Protein AF-A0A966T9Z5-F1 (afdb_monomer)

Secondary structure (DSSP, 8-state):
----------HHHHHHHHHHHHHHHHHHHHHHHHGGGPPPPP--------------------PPPP----PSPP----------PPP---------EEEEPPTT--TTEEE-TTS-TTPEEEEE-TTT--EEEEEE---S---TT-SEEEE-

Solvent-accessible surface area (backbone atoms only — not comparable to full-atom values): 10421 Å² total; per-residue (Å²): 134,85,88,79,82,78,78,83,66,50,74,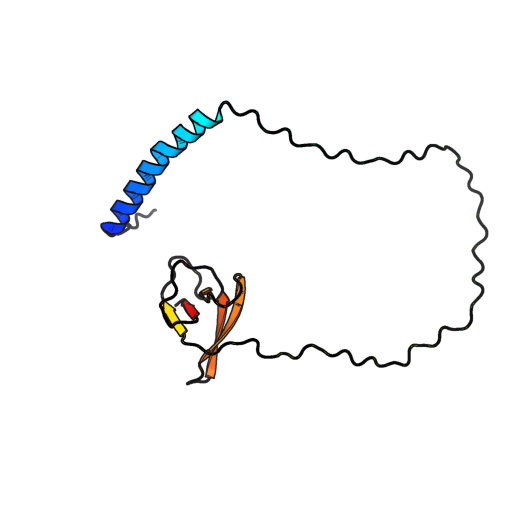70,53,51,54,51,53,53,51,52,53,54,49,51,68,53,49,53,58,49,49,64,62,67,55,75,77,62,78,77,78,78,79,82,76,81,78,78,86,77,81,86,80,87,74,94,75,94,73,96,67,89,71,78,78,85,80,80,78,85,65,84,79,76,80,74,82,83,68,82,72,82,77,79,68,79,73,87,65,77,89,70,82,92,71,44,72,48,78,46,77,55,89,95,58,64,70,50,34,24,36,33,90,87,49,72,69,75,40,79,44,76,49,66,41,87,90,78,66,53,69,47,71,25,35,24,43,90,68,98,74,72,61,88,86,44,50,32,39,36,37,100

Nearest PDB structures (foldseek):
  4avr-assembly1_B  TM=6.839E-01  e=2.555E-01  Pseudomonas aeruginosa PAO1
  9c3c-assembly1_d  TM=1.727E-01  e=5.770E+00  Oryctolagus cuniculus

pLDDT: mean 74.57, std 17.18, range [36.78, 94.75]

Sequence (152 aa):
MKGADEVFLSATDRRRITLVALLTLVTVPAVVFFTRGEPQAEVATVAAAGVDLGSNMTTTTESPAPVFLEGPAGIAPTGTAVIAYPSEDNVGITGLATFSSFNGAPSTVCNAPIAPYGVKLVVKNLNNGRSIACSNVMMPSTPANVSIVLHT

Mean predicted aligned error: 21.86 Å

Foldseek 3Di:
DDDDPPPPQDPVRVVVVVVVVVVCVPVVVVCVVVCPPDDPDDDDDDDDDDDDDDDDDDDPDDDPDDDDPDDPPDDDPPDPPPPPDPPPPVPDDDFAEEEDADPPDDQQAKAAPVDDAQDWDWDADPVPRDIHIHGHHDDDDDDPRHRMYGYD

Radius of gyration: 32.48 Å; Cα contacts (8 Å, |Δi|>4): 108; chains: 1; bounding box: 59×81×73 Å

Structure (mmCIF, N/CA/C/O backbone):
data_AF-A0A966T9Z5-F1
#
_entry.id   AF-A0A966T9Z5-F1
#
loop_
_atom_site.group_PDB
_atom_site.id
_atom_site.type_symbol
_atom_site.label_atom_id
_atom_site.label_alt_id
_atom_site.label_comp_id
_atom_site.label_asym_id
_atom_site.label_entity_id
_atom_site.label_seq_id
_atom_site.pdbx_PDB_ins_code
_atom_site.Cartn_x
_atom_site.Cartn_y
_atom_site.Cartn_z
_atom_site.occupancy
_atom_site.B_iso_or_equiv
_atom_site.auth_seq_id
_atom_site.auth_comp_id
_atom_site.auth_asym_id
_atom_site.auth_atom_id
_atom_site.pdbx_PDB_model_num
ATOM 1 N N . MET A 1 1 ? -4.292 34.463 -19.355 1.00 37.84 1 MET A N 1
ATOM 2 C CA . MET A 1 1 ? -3.532 33.324 -19.911 1.00 37.84 1 MET A CA 1
ATOM 3 C C . MET A 1 1 ? -2.263 33.148 -19.089 1.00 37.84 1 MET A C 1
ATOM 5 O O . MET A 1 1 ? -1.493 34.090 -19.051 1.00 37.84 1 MET A O 1
ATOM 9 N N . LYS A 1 2 ? -2.113 31.969 -18.458 1.00 41.12 2 LYS A N 1
ATOM 10 C CA . LYS A 1 2 ? -0.856 31.238 -18.171 1.00 41.12 2 LYS A CA 1
ATOM 11 C C . LYS A 1 2 ? 0.219 32.030 -17.392 1.00 41.12 2 LYS A C 1
ATOM 13 O O . LYS A 1 2 ? 0.888 32.878 -17.953 1.00 41.12 2 LYS A O 1
ATOM 18 N N . GLY A 1 3 ? 0.380 31.843 -16.086 1.00 43.97 3 GLY A N 1
ATOM 19 C CA . GLY A 1 3 ? 0.661 30.560 -15.442 1.00 43.97 3 GLY A CA 1
ATOM 20 C C . GLY A 1 3 ? 2.176 30.423 -15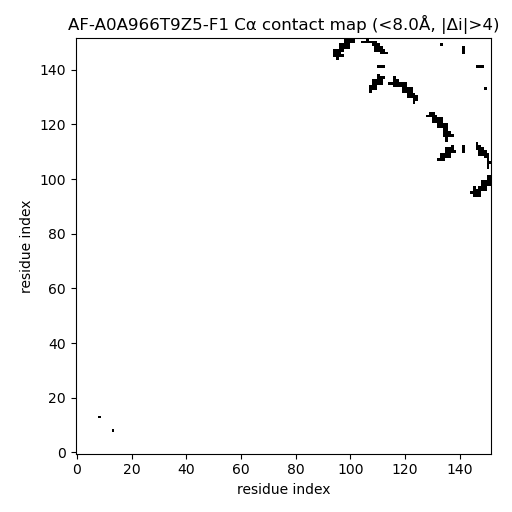.304 1.00 43.97 3 GLY A C 1
ATOM 21 O O . GLY A 1 3 ? 2.825 29.916 -16.213 1.00 43.97 3 GLY A O 1
ATOM 22 N N . ALA A 1 4 ? 2.712 30.913 -14.191 1.00 44.41 4 ALA A N 1
ATOM 23 C CA . ALA A 1 4 ? 4.051 30.600 -13.721 1.00 44.41 4 ALA A CA 1
ATOM 24 C C . ALA A 1 4 ? 3.930 30.357 -12.214 1.00 44.41 4 ALA A C 1
ATOM 26 O O . ALA A 1 4 ? 4.080 31.272 -11.412 1.00 44.41 4 ALA A O 1
ATOM 27 N N . ASP A 1 5 ? 3.553 29.128 -11.859 1.00 47.41 5 ASP A N 1
ATOM 28 C CA . ASP A 1 5 ? 3.794 28.605 -10.520 1.00 47.41 5 ASP A CA 1
ATOM 29 C C . ASP A 1 5 ? 5.311 28.586 -10.326 1.00 47.41 5 ASP A C 1
ATOM 31 O O . ASP A 1 5 ? 6.029 27.792 -10.943 1.00 47.41 5 ASP A O 1
ATOM 35 N N . GLU A 1 6 ? 5.813 29.518 -9.520 1.00 52.06 6 GLU A N 1
ATOM 36 C CA . GLU A 1 6 ? 7.181 29.473 -9.030 1.00 52.06 6 GLU A CA 1
ATOM 37 C C . GLU A 1 6 ? 7.336 28.211 -8.179 1.00 52.06 6 GLU A C 1
ATOM 39 O O . GLU A 1 6 ? 6.887 28.121 -7.036 1.00 52.06 6 GLU A O 1
ATOM 44 N N . VAL A 1 7 ? 7.961 27.194 -8.769 1.00 59.66 7 VAL A N 1
ATOM 45 C CA . VAL A 1 7 ? 8.362 25.978 -8.071 1.00 59.66 7 VAL A CA 1
ATOM 46 C C . VAL A 1 7 ? 9.426 26.368 -7.041 1.00 59.66 7 VAL A C 1
ATOM 48 O O . VAL A 1 7 ? 10.597 26.548 -7.381 1.00 59.66 7 VAL A O 1
ATOM 51 N N . PHE A 1 8 ? 9.036 26.507 -5.773 1.00 55.44 8 PHE A N 1
ATOM 52 C CA . PHE A 1 8 ? 9.968 26.664 -4.655 1.00 55.44 8 PHE A CA 1
ATOM 53 C C . PHE A 1 8 ? 10.753 25.360 -4.451 1.00 55.44 8 PHE A C 1
ATOM 55 O O . PHE A 1 8 ? 10.408 24.511 -3.632 1.00 55.44 8 PHE A O 1
ATOM 62 N N . LEU A 1 9 ? 11.827 25.184 -5.219 1.00 65.50 9 LEU A N 1
ATOM 63 C CA . LEU A 1 9 ? 12.784 24.102 -5.020 1.00 65.50 9 LEU A CA 1
ATOM 64 C C . LEU A 1 9 ? 13.631 24.386 -3.780 1.00 65.50 9 LEU A C 1
ATOM 66 O O . LEU A 1 9 ? 14.395 25.353 -3.741 1.00 65.50 9 LEU A O 1
ATOM 70 N N . SER A 1 10 ? 13.545 23.506 -2.783 1.00 76.56 10 SER A N 1
ATOM 71 C CA . SER A 1 10 ? 14.493 23.493 -1.666 1.00 76.56 10 SER A CA 1
ATOM 72 C C . SER A 1 10 ? 15.930 23.372 -2.196 1.00 76.56 10 SER A C 1
ATOM 74 O O . SER A 1 10 ? 16.176 22.712 -3.209 1.00 76.56 10 SER A O 1
ATOM 76 N N . ALA A 1 11 ? 16.909 23.983 -1.521 1.00 75.12 11 ALA A N 1
ATOM 77 C CA . ALA A 1 11 ? 18.311 23.988 -1.960 1.00 75.12 11 ALA A CA 1
ATOM 78 C C . ALA A 1 11 ? 18.867 22.568 -2.197 1.00 75.12 11 ALA A C 1
ATOM 80 O O . ALA A 1 11 ? 19.648 22.333 -3.124 1.00 75.12 11 ALA A O 1
ATOM 81 N N . THR A 1 12 ? 18.419 21.603 -1.393 1.00 78.81 12 THR A N 1
ATOM 82 C CA . THR A 1 12 ? 18.755 20.183 -1.544 1.00 78.81 12 THR A CA 1
ATOM 83 C C . THR A 1 12 ? 18.163 19.581 -2.818 1.00 78.81 12 THR A C 1
ATOM 85 O O . THR A 1 12 ? 18.825 18.782 -3.478 1.00 78.81 12 THR A O 1
ATOM 88 N N . ASP A 1 13 ? 16.947 19.978 -3.183 1.00 78.94 13 ASP A N 1
ATOM 89 C CA . ASP A 1 13 ? 16.237 19.468 -4.356 1.00 78.94 13 ASP A CA 1
ATOM 90 C C . ASP A 1 13 ? 16.853 20.015 -5.6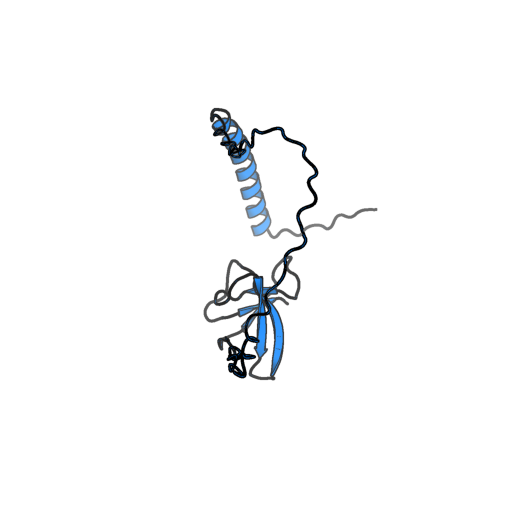50 1.00 78.94 13 ASP A C 1
ATOM 92 O O . ASP A 1 13 ? 17.176 19.269 -6.574 1.00 78.94 13 ASP A O 1
ATOM 96 N N . ARG A 1 14 ? 17.210 21.305 -5.650 1.00 81.69 14 ARG A N 1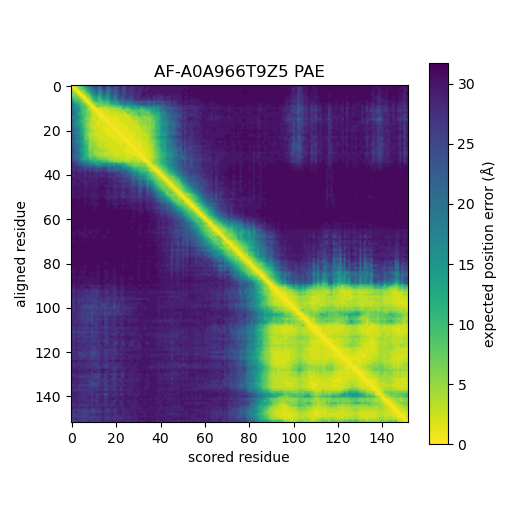
ATOM 97 C CA . ARG A 1 14 ? 17.944 21.939 -6.752 1.00 81.69 14 ARG A CA 1
ATOM 98 C C . ARG A 1 14 ? 19.276 21.236 -7.030 1.00 81.69 14 ARG A C 1
ATOM 100 O O . ARG A 1 14 ? 19.586 20.969 -8.186 1.00 81.69 14 ARG A O 1
ATOM 107 N N . ARG A 1 15 ? 20.026 20.867 -5.982 1.00 85.25 15 ARG A N 1
ATOM 108 C CA . ARG A 1 15 ? 21.296 20.126 -6.111 1.00 85.25 15 ARG A CA 1
ATOM 109 C C . ARG A 1 15 ? 21.096 18.714 -6.673 1.00 85.25 15 ARG A C 1
ATOM 111 O O . ARG A 1 15 ? 21.921 18.251 -7.457 1.00 85.25 15 ARG A O 1
ATOM 118 N N . ARG A 1 16 ? 20.014 18.024 -6.301 1.00 86.94 16 ARG A N 1
ATOM 119 C CA . ARG A 1 16 ? 19.693 16.688 -6.833 1.00 86.94 16 ARG A CA 1
ATOM 120 C C . ARG A 1 16 ? 19.320 16.754 -8.308 1.00 86.94 16 ARG A C 1
ATOM 122 O O . ARG A 1 16 ? 19.883 16.004 -9.100 1.00 86.94 16 ARG A O 1
ATOM 129 N N . ILE A 1 17 ? 18.463 17.696 -8.690 1.00 88.69 17 ILE A N 1
ATOM 130 C CA . ILE A 1 17 ? 18.044 17.867 -10.084 1.00 88.69 17 ILE A CA 1
ATOM 131 C C . ILE A 1 17 ? 19.229 18.251 -10.972 1.00 88.69 17 ILE A C 1
ATOM 133 O O . ILE A 1 17 ? 19.385 17.675 -12.046 1.00 88.69 17 ILE A O 1
ATOM 137 N N . THR A 1 18 ? 20.124 19.139 -10.520 1.00 88.06 18 THR A N 1
ATOM 138 C CA . THR A 1 18 ? 21.332 19.478 -11.293 1.00 88.06 18 THR A CA 1
ATOM 139 C C . THR A 1 18 ? 22.250 18.275 -11.494 1.00 88.06 18 THR A C 1
ATOM 141 O O . THR A 1 18 ? 22.821 18.119 -12.569 1.00 88.06 18 THR A O 1
ATOM 144 N N . LEU A 1 19 ? 22.379 17.401 -10.490 1.00 90.88 19 LEU A N 1
ATOM 145 C CA . LEU A 1 19 ? 23.209 16.200 -10.605 1.00 90.88 19 LEU A CA 1
ATOM 146 C C . LEU A 1 19 ? 22.603 15.183 -11.576 1.00 90.88 19 LEU A C 1
ATOM 148 O O . LEU A 1 19 ? 23.328 14.638 -12.403 1.00 90.88 19 LEU A O 1
ATOM 152 N N . VAL A 1 20 ? 21.286 14.963 -11.527 1.00 92.31 20 VAL A N 1
ATOM 153 C CA . VAL A 1 20 ? 20.601 14.063 -12.470 1.00 92.31 20 VAL A CA 1
ATOM 154 C C . VAL A 1 20 ? 20.659 14.614 -13.897 1.00 92.31 20 VAL A C 1
ATOM 156 O O . VAL A 1 20 ? 20.909 13.856 -14.833 1.00 92.31 20 VAL A O 1
ATOM 159 N N . ALA A 1 21 ? 20.492 15.927 -14.076 1.00 91.19 21 ALA A N 1
ATOM 160 C CA . ALA A 1 21 ? 20.595 16.571 -15.384 1.00 91.19 21 ALA A CA 1
ATOM 161 C C . ALA A 1 21 ? 22.004 16.431 -15.987 1.00 91.19 21 ALA A C 1
ATOM 163 O O . ALA A 1 21 ? 22.143 16.078 -17.153 1.00 91.19 21 ALA A O 1
ATOM 164 N N . LEU A 1 22 ? 23.059 16.638 -15.192 1.00 94.75 22 LEU A N 1
ATOM 165 C CA . LEU A 1 22 ? 24.435 16.443 -15.659 1.00 94.75 22 LEU A CA 1
ATOM 166 C C . LEU A 1 22 ? 24.736 14.973 -15.966 1.00 94.75 22 LEU A C 1
ATOM 168 O O . LEU A 1 22 ? 25.349 14.678 -16.988 1.00 94.75 22 LEU A O 1
ATOM 172 N N . LEU A 1 23 ? 24.276 14.050 -15.116 1.00 93.94 23 LEU A N 1
ATOM 173 C CA . LEU A 1 23 ? 24.448 12.615 -15.335 1.00 93.94 23 LEU A CA 1
ATOM 174 C C . LEU A 1 23 ? 23.791 12.182 -16.651 1.00 93.94 23 LEU A C 1
ATOM 176 O O . LEU A 1 23 ? 24.437 11.543 -17.471 1.00 93.94 23 LEU A O 1
ATOM 180 N N . THR A 1 24 ? 22.533 12.566 -16.873 1.00 93.31 24 THR A N 1
ATOM 181 C CA . THR A 1 24 ? 21.786 12.224 -18.096 1.00 93.31 24 THR A CA 1
ATOM 182 C C . THR A 1 24 ? 22.407 12.835 -19.350 1.00 93.31 24 THR A C 1
ATOM 184 O O . THR A 1 24 ? 22.478 12.168 -20.381 1.00 93.31 24 THR A O 1
ATOM 187 N N . LEU A 1 25 ? 22.936 14.058 -19.257 1.00 94.69 25 LEU A N 1
ATOM 188 C CA . LEU A 1 25 ? 23.622 14.718 -20.368 1.00 94.69 25 LEU A CA 1
ATOM 189 C C . LEU A 1 25 ? 24.906 13.986 -20.788 1.00 94.69 25 LEU A C 1
ATOM 191 O O . LEU A 1 25 ? 25.267 14.028 -21.959 1.00 94.69 25 LEU A O 1
ATOM 195 N N . VAL A 1 26 ? 25.567 13.279 -19.868 1.00 93.38 26 VAL A N 1
ATOM 196 C CA . VAL A 1 26 ? 26.765 12.476 -20.164 1.00 93.38 26 VAL A CA 1
ATOM 197 C C . VAL A 1 26 ? 26.410 11.044 -20.577 1.00 93.38 26 VAL A C 1
ATOM 199 O O . VAL A 1 26 ? 26.989 10.515 -21.525 1.00 93.38 26 VAL A O 1
ATOM 202 N N . THR A 1 27 ? 25.458 10.397 -19.900 1.00 92.56 27 THR A N 1
ATOM 203 C CA . THR A 1 27 ? 25.154 8.974 -20.124 1.00 92.56 27 THR A CA 1
ATOM 204 C C . THR A 1 27 ? 24.466 8.719 -21.458 1.00 92.56 27 THR A C 1
ATOM 206 O O . THR A 1 27 ? 24.812 7.753 -22.132 1.00 92.56 27 THR A O 1
ATOM 209 N N . VAL A 1 28 ? 23.536 9.581 -21.879 1.00 92.00 28 VAL A N 1
ATOM 210 C CA . VAL A 1 28 ? 22.805 9.413 -23.146 1.00 92.00 28 VAL A CA 1
ATOM 211 C C . VAL A 1 28 ? 23.746 9.381 -24.360 1.00 92.00 28 VAL A C 1
ATOM 213 O O . VAL A 1 28 ? 23.697 8.402 -25.108 1.00 92.00 28 VAL A O 1
ATOM 216 N N . PRO A 1 29 ? 24.633 10.372 -24.579 1.00 84.56 29 PRO A N 1
ATOM 217 C CA . PRO A 1 29 ? 25.561 10.318 -25.704 1.00 84.56 29 PRO A CA 1
ATOM 218 C C . PRO A 1 29 ? 26.584 9.185 -25.572 1.00 84.56 29 PRO A C 1
ATOM 220 O O . PRO A 1 29 ? 26.957 8.614 -26.593 1.00 84.56 29 PRO A O 1
ATOM 223 N N . ALA A 1 30 ? 26.995 8.809 -24.355 1.00 87.06 30 ALA A N 1
ATOM 224 C CA . ALA A 1 30 ? 27.878 7.662 -24.152 1.00 87.06 30 ALA A CA 1
ATOM 225 C C . ALA A 1 30 ? 27.220 6.358 -24.629 1.00 87.06 30 ALA A C 1
ATOM 227 O O . ALA A 1 30 ? 27.791 5.661 -25.462 1.00 87.06 30 ALA A O 1
ATOM 228 N N . VAL A 1 31 ? 25.993 6.062 -24.186 1.00 87.75 31 VAL A N 1
ATOM 229 C CA . VAL A 1 31 ? 25.248 4.870 -24.629 1.00 87.75 31 VAL A CA 1
ATOM 230 C C . VAL A 1 31 ? 25.073 4.886 -26.143 1.00 87.75 31 VAL A C 1
ATOM 232 O O . VAL A 1 31 ? 25.404 3.907 -26.799 1.00 87.75 31 VAL A O 1
ATOM 235 N N . VAL A 1 32 ? 24.640 6.014 -26.713 1.00 85.56 32 VAL A N 1
ATOM 236 C CA . VAL A 1 32 ? 24.456 6.151 -28.165 1.00 85.56 32 VAL A CA 1
ATOM 237 C C . VAL A 1 32 ? 25.758 5.973 -28.937 1.00 85.56 32 VAL A C 1
ATOM 239 O O . VAL A 1 32 ? 25.687 5.602 -30.099 1.00 85.56 32 VAL A O 1
ATOM 242 N N . PHE A 1 33 ? 26.922 6.263 -28.357 1.00 84.81 33 PHE A N 1
ATOM 243 C CA . PHE A 1 33 ? 28.215 6.045 -29.004 1.00 84.81 33 PHE A CA 1
ATOM 244 C C . PHE A 1 33 ? 28.667 4.583 -28.889 1.00 84.81 33 PHE A C 1
ATOM 246 O O . PHE A 1 33 ? 29.141 4.019 -29.872 1.00 84.81 33 PHE A O 1
ATOM 253 N N . PHE A 1 34 ? 28.475 3.953 -27.726 1.00 81.56 34 PHE A N 1
ATOM 254 C CA . PHE A 1 34 ? 28.905 2.575 -27.472 1.00 81.56 34 PHE A CA 1
ATOM 255 C C . PHE A 1 34 ? 28.003 1.512 -28.117 1.00 81.56 34 PHE A C 1
ATOM 257 O O . PHE A 1 34 ? 28.514 0.471 -28.516 1.00 81.56 34 PHE A O 1
ATOM 264 N N . THR A 1 35 ? 26.705 1.769 -28.304 1.00 78.12 35 THR A N 1
ATOM 265 C CA . THR A 1 35 ? 25.767 0.780 -28.874 1.00 78.12 35 THR A CA 1
ATOM 266 C C . THR A 1 35 ? 25.670 0.808 -30.403 1.00 78.12 35 THR A C 1
ATOM 268 O O . THR A 1 35 ? 24.979 -0.025 -30.985 1.00 78.12 35 THR A O 1
ATOM 271 N N . ARG A 1 36 ? 26.370 1.717 -31.107 1.00 69.56 36 ARG A N 1
ATOM 272 C CA . ARG A 1 36 ? 26.322 1.770 -32.592 1.00 69.56 36 ARG A CA 1
ATOM 273 C C . ARG A 1 36 ? 26.993 0.585 -33.286 1.00 69.56 36 ARG A C 1
ATOM 275 O O . ARG A 1 36 ? 26.873 0.474 -34.502 1.00 69.56 36 ARG A O 1
ATOM 282 N N . GLY A 1 37 ? 27.741 -0.237 -32.553 1.00 59.81 37 GLY A N 1
ATOM 283 C CA . GLY A 1 37 ? 28.497 -1.365 -33.100 1.00 59.81 37 GLY A CA 1
ATOM 284 C C . GLY A 1 37 ? 27.886 -2.739 -32.830 1.00 59.81 37 GLY A C 1
ATOM 285 O O . GLY A 1 37 ? 28.429 -3.726 -33.318 1.00 59.81 37 GLY A O 1
ATOM 286 N N . GLU A 1 38 ? 26.799 -2.832 -32.062 1.00 61.69 38 GLU A N 1
ATOM 287 C CA . GLU A 1 38 ? 26.202 -4.123 -31.716 1.00 61.69 38 GLU A CA 1
ATOM 288 C C . GLU A 1 38 ? 25.171 -4.533 -32.781 1.00 61.69 38 GLU A C 1
ATOM 290 O O . GLU A 1 38 ? 24.168 -3.835 -32.965 1.00 61.69 38 GLU A O 1
ATOM 295 N N . PRO A 1 39 ? 25.388 -5.643 -33.516 1.00 54.94 39 PRO A N 1
ATOM 296 C CA . PRO A 1 39 ? 24.362 -6.181 -34.395 1.00 54.94 39 PRO A CA 1
ATOM 297 C C . PRO A 1 39 ? 23.162 -6.593 -33.540 1.00 54.94 39 PRO A C 1
ATOM 299 O O . PRO A 1 39 ? 23.308 -7.338 -32.569 1.00 54.94 39 PRO A O 1
ATOM 302 N N . GLN A 1 40 ? 21.975 -6.089 -33.885 1.00 55.09 40 GLN A N 1
ATOM 303 C CA . GLN A 1 40 ? 20.745 -6.490 -33.212 1.00 55.09 40 GLN A CA 1
ATOM 304 C C . GLN A 1 40 ? 20.574 -8.002 -33.335 1.00 55.09 40 GLN A C 1
ATOM 306 O O . GLN A 1 40 ? 20.626 -8.543 -34.439 1.00 55.09 40 GLN A O 1
ATOM 311 N N . ALA A 1 41 ? 20.393 -8.671 -32.196 1.00 53.09 41 ALA A N 1
ATOM 312 C CA . ALA A 1 41 ? 20.090 -10.090 -32.168 1.00 53.09 41 ALA A CA 1
ATOM 313 C C . ALA A 1 41 ? 18.831 -10.347 -33.005 1.00 53.09 41 ALA A C 1
ATOM 315 O O . ALA A 1 41 ? 17.777 -9.749 -32.782 1.00 53.09 41 ALA A O 1
ATOM 316 N N . GLU A 1 42 ? 18.990 -11.216 -33.997 1.00 48.00 42 GLU A N 1
ATOM 317 C CA . GLU A 1 42 ? 17.956 -11.664 -34.913 1.00 48.00 42 GLU A CA 1
ATOM 318 C C . GLU A 1 42 ? 16.763 -12.210 -34.116 1.00 48.00 42 GLU A C 1
ATOM 320 O O . GLU A 1 42 ? 16.885 -13.150 -33.327 1.00 48.00 42 GLU A O 1
ATOM 325 N N . VAL A 1 43 ? 15.600 -11.578 -34.281 1.00 50.22 43 VAL A N 1
ATOM 326 C CA . VAL A 1 43 ? 14.350 -12.050 -33.686 1.00 50.22 43 VAL A CA 1
ATOM 327 C C . VAL A 1 43 ? 13.964 -13.330 -34.418 1.00 50.22 43 VAL A C 1
ATOM 329 O O . VAL A 1 43 ? 13.501 -13.281 -35.557 1.00 50.22 43 VAL A O 1
ATOM 332 N N . ALA A 1 44 ? 14.178 -14.477 -33.771 1.00 43.25 44 ALA A N 1
ATOM 333 C CA . ALA A 1 44 ? 13.777 -15.775 -34.292 1.00 43.25 44 ALA A CA 1
ATOM 334 C C . ALA A 1 44 ? 12.265 -15.774 -34.568 1.00 43.25 44 ALA A C 1
ATOM 336 O O . ALA A 1 44 ? 11.434 -15.741 -33.657 1.00 43.25 44 ALA A O 1
ATOM 337 N N . THR A 1 45 ? 11.910 -15.785 -35.848 1.00 47.56 45 THR A N 1
ATOM 338 C CA . THR A 1 45 ? 10.543 -15.977 -36.318 1.00 47.56 45 THR A CA 1
ATOM 339 C C . THR A 1 45 ? 10.175 -17.438 -36.082 1.00 47.56 45 THR A C 1
ATOM 341 O O . THR A 1 45 ? 10.758 -18.349 -36.664 1.00 47.56 45 THR A O 1
ATOM 344 N N . VAL A 1 46 ? 9.222 -17.679 -35.182 1.00 47.66 46 VAL A N 1
ATOM 345 C CA . VAL A 1 46 ? 8.674 -19.018 -34.947 1.00 47.66 46 VAL A CA 1
ATOM 346 C C . VAL A 1 46 ? 7.886 -19.425 -36.192 1.00 47.66 46 VAL A C 1
ATOM 348 O O . VAL A 1 46 ? 6.827 -18.867 -36.476 1.00 47.66 46 VAL A O 1
ATOM 351 N N . ALA A 1 47 ? 8.417 -20.384 -36.950 1.00 41.81 47 ALA A N 1
ATOM 352 C CA . ALA A 1 47 ? 7.715 -21.009 -38.060 1.00 41.81 47 ALA A CA 1
ATOM 353 C C . ALA A 1 47 ? 6.518 -21.809 -37.522 1.00 41.81 47 ALA A C 1
ATOM 355 O O . ALA A 1 47 ? 6.681 -22.763 -36.760 1.00 41.81 47 ALA A O 1
ATOM 356 N N . ALA A 1 48 ? 5.307 -21.413 -37.913 1.00 47.31 48 ALA A N 1
ATOM 357 C CA . ALA A 1 48 ? 4.106 -22.203 -37.694 1.00 47.31 48 ALA A CA 1
ATOM 358 C C . ALA A 1 48 ? 4.173 -23.467 -38.566 1.00 47.31 48 ALA A C 1
ATOM 360 O O . ALA A 1 48 ? 4.281 -23.380 -39.789 1.00 47.31 48 ALA A O 1
ATOM 361 N N . ALA A 1 49 ? 4.108 -24.642 -37.939 1.00 46.16 49 ALA A N 1
ATOM 362 C CA . ALA A 1 49 ? 3.966 -25.908 -38.644 1.00 46.16 49 ALA A CA 1
ATOM 363 C C . ALA A 1 49 ? 2.555 -25.985 -39.254 1.00 46.16 49 ALA A C 1
ATOM 365 O O . ALA A 1 49 ? 1.580 -26.272 -38.560 1.00 46.16 49 ALA A O 1
ATOM 366 N N . GLY A 1 50 ? 2.439 -25.680 -40.547 1.00 43.34 50 GLY A N 1
ATOM 367 C CA . GLY A 1 50 ? 1.249 -25.986 -41.333 1.00 43.34 50 GLY A CA 1
ATOM 368 C C . GLY A 1 50 ? 1.199 -27.486 -41.610 1.00 43.34 50 GLY A C 1
ATOM 369 O O . GLY A 1 50 ? 2.142 -28.043 -42.166 1.00 43.34 50 GLY A O 1
ATOM 370 N N . VAL A 1 51 ? 0.118 -28.145 -41.196 1.00 45.50 51 VAL A N 1
ATOM 371 C CA . VAL A 1 51 ? -0.185 -29.519 -41.606 1.00 45.50 51 VAL A CA 1
ATOM 372 C C . VAL A 1 51 ? -0.742 -29.497 -43.029 1.00 45.50 51 VAL A C 1
ATOM 374 O O . VAL A 1 51 ? -1.741 -28.834 -43.301 1.00 45.50 51 VAL A O 1
ATOM 377 N N . ASP A 1 52 ? -0.075 -30.200 -43.941 1.00 43.47 52 ASP A N 1
ATOM 378 C CA . ASP A 1 52 ? -0.532 -30.402 -45.315 1.00 43.47 52 ASP A CA 1
ATOM 379 C C . ASP A 1 52 ? -1.584 -31.523 -45.327 1.00 43.47 52 ASP A C 1
ATOM 381 O O . ASP A 1 52 ? -1.277 -32.682 -45.046 1.00 43.47 52 ASP A O 1
ATOM 385 N N . LEU A 1 53 ? -2.845 -31.173 -45.594 1.00 49.00 53 LEU A N 1
ATOM 386 C CA . LEU A 1 53 ? -3.881 -32.136 -45.969 1.00 49.00 53 LEU A CA 1
ATOM 387 C C . LEU A 1 53 ? -4.110 -32.033 -47.474 1.00 49.00 53 LEU A C 1
ATOM 389 O O . LEU A 1 53 ? -5.068 -31.420 -47.945 1.00 49.00 53 LEU A O 1
ATOM 393 N N . GLY A 1 54 ? -3.229 -32.668 -48.240 1.00 47.31 54 GLY A N 1
ATOM 394 C CA . GLY A 1 54 ? -3.557 -33.074 -49.595 1.00 47.31 54 GLY A CA 1
ATOM 395 C C . GLY A 1 54 ? -4.651 -34.144 -49.572 1.00 47.31 54 GLY A C 1
ATOM 396 O O . GLY A 1 54 ? -4.413 -35.251 -49.104 1.00 47.31 54 GLY A O 1
ATOM 397 N N . SER A 1 55 ? -5.842 -33.830 -50.089 1.00 36.78 55 SER A N 1
ATOM 398 C CA . SER A 1 55 ? -6.545 -34.678 -51.065 1.00 36.78 55 SER A CA 1
ATOM 399 C C . SER A 1 55 ? -7.874 -34.049 -51.493 1.00 36.78 55 SER A C 1
ATOM 401 O O . SER A 1 55 ? -8.808 -33.886 -50.709 1.00 36.78 55 SER A O 1
ATOM 403 N N . ASN A 1 56 ? -7.960 -33.740 -52.785 1.00 42.59 56 ASN A N 1
ATOM 404 C CA . ASN A 1 56 ? -9.200 -33.533 -53.520 1.00 42.59 56 ASN A CA 1
ATOM 405 C C . ASN A 1 56 ? -10.090 -34.789 -53.424 1.00 42.59 56 ASN A C 1
ATOM 407 O O . ASN A 1 56 ? -9.751 -35.805 -54.026 1.00 42.59 56 ASN A O 1
ATOM 411 N N . MET A 1 57 ? -11.276 -34.699 -52.816 1.00 38.50 57 MET A N 1
ATOM 412 C CA . MET A 1 57 ? -12.467 -35.333 -53.398 1.00 38.50 57 MET A CA 1
ATOM 413 C C . MET A 1 57 ? -13.766 -34.787 -52.800 1.00 38.50 57 MET A C 1
ATOM 415 O O . MET A 1 57 ? -14.137 -35.055 -51.661 1.00 38.50 57 MET A O 1
ATOM 419 N N . THR A 1 58 ? -14.486 -34.040 -53.627 1.00 45.38 58 THR A N 1
ATOM 420 C CA . THR A 1 58 ? -15.908 -33.754 -53.475 1.00 45.38 58 THR A CA 1
ATOM 421 C C . THR A 1 58 ? -16.682 -35.044 -53.735 1.00 45.38 58 THR A C 1
ATOM 423 O O . THR A 1 58 ? -16.659 -35.556 -54.849 1.00 45.38 58 THR A O 1
ATOM 426 N N . THR A 1 59 ? -17.383 -35.575 -52.738 1.00 44.66 59 THR A N 1
ATOM 427 C CA . THR A 1 59 ? -18.533 -36.465 -52.949 1.00 44.66 59 THR A CA 1
ATOM 428 C C . THR A 1 59 ? -19.524 -36.239 -51.819 1.00 44.66 59 THR A C 1
ATOM 430 O O . THR A 1 59 ? -19.385 -36.745 -50.710 1.00 44.66 59 THR A O 1
ATOM 433 N N . THR A 1 60 ? -20.544 -35.440 -52.118 1.00 50.78 60 THR A N 1
ATOM 434 C CA . THR A 1 60 ? -21.796 -35.394 -51.369 1.00 50.78 60 THR A CA 1
ATOM 435 C C . THR A 1 60 ? -22.432 -36.779 -51.447 1.00 50.78 60 THR A C 1
ATOM 437 O O . THR A 1 60 ? -23.100 -37.106 -52.422 1.00 50.78 60 THR A O 1
ATOM 440 N N . THR A 1 61 ? -22.180 -37.612 -50.442 1.00 52.22 61 THR A N 1
ATOM 441 C CA . THR A 1 61 ? -22.989 -38.797 -50.155 1.00 52.22 61 THR A CA 1
ATOM 442 C C . THR A 1 61 ? -23.590 -38.560 -48.784 1.00 52.22 61 THR A C 1
ATOM 444 O O . THR A 1 61 ? -22.873 -38.474 -47.790 1.00 52.22 61 THR A O 1
ATOM 447 N N . GLU A 1 62 ? -24.899 -38.343 -48.763 1.00 57.47 62 GLU A N 1
ATOM 448 C CA . GLU A 1 62 ? -25.695 -38.162 -47.557 1.00 57.47 62 GLU A CA 1
ATOM 449 C C . GLU A 1 62 ? -25.467 -39.360 -46.625 1.00 57.47 62 GLU A C 1
ATOM 451 O O . GLU A 1 62 ? -25.860 -40.489 -46.913 1.00 57.47 62 GLU A O 1
ATOM 456 N N . SER A 1 63 ? -24.730 -39.117 -45.541 1.00 55.84 63 SER A N 1
ATOM 457 C CA . SER A 1 63 ? -24.475 -40.106 -44.500 1.00 55.84 63 SER A CA 1
ATOM 458 C C . SER A 1 63 ? -25.787 -40.355 -43.753 1.00 55.84 63 SER A C 1
ATOM 460 O O . SER A 1 63 ? -26.385 -39.377 -43.297 1.00 55.84 63 SER A O 1
ATOM 462 N N . PRO A 1 64 ? -26.250 -41.609 -43.581 1.00 64.94 64 PRO A N 1
ATOM 463 C CA . PRO A 1 64 ? -27.446 -41.869 -42.791 1.00 64.94 64 PRO A CA 1
ATOM 464 C C . PRO A 1 64 ? -27.252 -41.319 -41.375 1.00 64.94 64 PRO A C 1
ATOM 466 O O . PRO A 1 64 ? -26.168 -41.437 -40.795 1.00 64.94 64 PRO A O 1
ATOM 469 N N . ALA A 1 65 ? -28.295 -40.673 -40.849 1.00 71.88 65 ALA A N 1
ATOM 47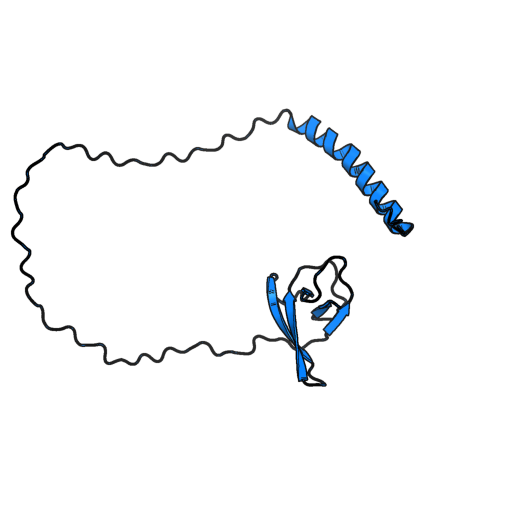0 C CA . ALA A 1 65 ? -28.259 -40.055 -39.532 1.00 71.88 65 ALA A CA 1
ATOM 471 C C . ALA A 1 65 ? -27.864 -41.093 -38.459 1.00 71.88 65 ALA A C 1
ATOM 473 O O . ALA A 1 65 ? -28.347 -42.229 -38.504 1.00 71.88 65 ALA A O 1
ATOM 474 N N . PRO A 1 66 ? -26.988 -40.738 -37.501 1.00 71.19 66 PRO A N 1
ATOM 475 C CA . PRO A 1 66 ? -26.553 -41.665 -36.465 1.00 71.19 66 PRO A CA 1
ATOM 476 C C . PRO A 1 66 ? -27.745 -42.113 -35.611 1.00 71.19 66 PRO A C 1
ATOM 478 O O . PRO A 1 66 ? -28.492 -41.291 -35.082 1.00 71.19 66 PRO A O 1
ATOM 481 N N . VAL A 1 67 ? -27.916 -43.428 -35.467 1.00 76.94 67 VAL A N 1
ATOM 482 C CA . VAL A 1 67 ? -28.864 -44.022 -34.517 1.00 76.94 67 VAL A CA 1
ATOM 483 C C . VAL A 1 67 ? -28.189 -44.056 -33.151 1.00 76.94 67 VAL A C 1
ATOM 485 O O . VAL A 1 67 ? -27.240 -44.811 -32.938 1.00 76.94 67 VAL A O 1
ATOM 488 N N . PHE A 1 68 ? -28.671 -43.232 -32.225 1.00 70.88 68 PHE A N 1
ATOM 489 C CA . PHE A 1 68 ? -28.251 -43.284 -30.830 1.00 70.88 68 PHE A CA 1
ATOM 490 C C . PHE A 1 68 ? -28.948 -44.474 -30.161 1.00 70.88 68 PHE A C 1
ATOM 492 O O . PHE A 1 68 ? -30.159 -44.464 -29.954 1.00 70.88 68 PHE A O 1
ATOM 499 N N . LEU A 1 69 ? -28.194 -45.537 -29.866 1.00 74.44 69 LEU A N 1
ATOM 500 C CA . LEU A 1 69 ? -28.656 -46.543 -28.915 1.00 74.44 69 LEU A CA 1
ATOM 501 C C . LEU A 1 69 ? -28.611 -45.900 -27.529 1.00 74.44 69 LEU A C 1
ATOM 503 O O . LEU A 1 69 ? -27.527 -45.648 -27.004 1.00 74.44 69 LEU A O 1
ATOM 507 N N . GLU A 1 70 ? -29.782 -45.615 -26.964 1.00 74.06 70 GLU A N 1
ATOM 508 C CA . GLU A 1 70 ? -29.915 -45.128 -25.592 1.00 74.06 70 GLU A CA 1
ATOM 509 C C . GLU A 1 70 ? -29.323 -46.178 -24.641 1.00 74.06 70 GLU A C 1
ATOM 511 O O . GLU A 1 70 ? -29.905 -47.237 -24.389 1.00 74.06 70 GLU A O 1
ATOM 516 N N . GLY A 1 71 ? -28.107 -45.911 -24.164 1.00 74.31 71 GLY A N 1
ATOM 517 C CA . GLY A 1 71 ? -27.493 -46.681 -23.092 1.00 74.31 71 GLY A CA 1
ATOM 518 C C . GLY A 1 71 ? -28.272 -46.491 -21.785 1.00 74.31 71 GLY A C 1
ATOM 519 O O . GLY A 1 71 ? -29.050 -45.543 -21.661 1.00 74.31 71 GLY A O 1
ATOM 520 N N . PRO A 1 72 ? -28.080 -47.370 -20.786 1.00 77.88 72 PRO A N 1
ATOM 521 C CA . PRO A 1 72 ? -28.736 -47.231 -19.491 1.00 77.88 72 PRO A CA 1
ATOM 522 C C . PRO A 1 72 ? -28.556 -45.815 -18.937 1.00 77.88 72 PRO A C 1
ATOM 524 O O . PRO A 1 72 ? -27.442 -45.287 -18.943 1.00 77.88 72 PRO A O 1
ATOM 527 N N . ALA A 1 73 ? -29.654 -45.211 -18.474 1.00 73.25 73 ALA A N 1
ATOM 528 C CA . ALA A 1 73 ? -29.641 -43.858 -17.938 1.00 73.25 73 ALA A CA 1
ATOM 529 C C . ALA A 1 73 ? -28.551 -43.728 -16.865 1.00 73.25 73 ALA A C 1
ATOM 531 O O . ALA A 1 73 ? -28.509 -44.506 -15.908 1.00 73.25 73 ALA A O 1
ATOM 532 N N . GLY A 1 74 ? -27.655 -42.754 -17.044 1.00 67.06 74 GLY A N 1
ATOM 533 C CA . GLY A 1 74 ? -26.608 -42.465 -16.074 1.00 67.06 74 GLY A CA 1
ATOM 534 C C . GLY A 1 74 ? -27.237 -42.194 -14.711 1.00 67.06 74 GLY A C 1
ATOM 535 O O . GLY A 1 74 ? -28.150 -41.377 -14.593 1.00 67.06 74 GLY A O 1
ATOM 536 N N . ILE A 1 75 ? -26.771 -42.902 -13.683 1.00 68.88 75 ILE A N 1
ATOM 537 C CA . ILE A 1 75 ? -27.215 -42.679 -12.308 1.00 68.88 75 ILE A CA 1
ATOM 538 C C . ILE A 1 75 ? -26.863 -41.231 -11.968 1.00 68.88 75 ILE A C 1
ATOM 540 O O . ILE A 1 75 ? -25.687 -40.859 -11.967 1.00 68.88 75 ILE A O 1
ATOM 544 N N . ALA A 1 76 ? -27.884 -40.406 -11.730 1.00 69.69 76 ALA A N 1
ATOM 545 C CA . ALA A 1 76 ? -27.681 -39.026 -11.323 1.00 69.69 76 ALA A CA 1
ATOM 546 C C . ALA A 1 76 ? -26.817 -39.021 -10.051 1.00 69.69 76 ALA A C 1
ATOM 548 O O . ALA A 1 76 ? -27.134 -39.757 -9.111 1.00 69.69 76 ALA A O 1
ATOM 549 N N . PRO A 1 77 ? -25.726 -38.240 -9.993 1.00 66.69 77 PRO A N 1
ATOM 550 C CA . PRO A 1 77 ? -24.901 -38.188 -8.801 1.00 66.69 77 PRO A CA 1
ATOM 551 C C . PRO A 1 77 ? -25.737 -37.601 -7.657 1.00 66.69 77 PRO A C 1
ATOM 553 O O . PRO A 1 77 ? -25.960 -36.398 -7.584 1.00 66.69 77 PRO A O 1
ATOM 556 N N . THR A 1 78 ? -26.199 -38.455 -6.740 1.00 64.25 78 THR A N 1
ATOM 557 C CA . THR A 1 78 ? -26.906 -38.061 -5.507 1.00 64.25 78 THR A CA 1
ATOM 558 C C . THR A 1 78 ? -25.944 -37.575 -4.420 1.00 64.25 78 THR A C 1
ATOM 560 O O . THR A 1 78 ? -26.327 -37.408 -3.265 1.00 64.25 78 THR A O 1
ATOM 563 N N . GLY A 1 79 ? -24.672 -37.379 -4.768 1.00 64.56 79 GLY A N 1
ATOM 564 C CA . GLY A 1 79 ? -23.666 -36.854 -3.866 1.00 64.56 79 GLY A CA 1
ATOM 565 C C . GLY A 1 79 ? -23.752 -35.338 -3.812 1.00 64.56 79 GLY A C 1
ATOM 566 O O . GLY A 1 79 ? -23.213 -34.654 -4.677 1.00 64.56 79 GLY A O 1
ATOM 567 N N . THR A 1 80 ? -24.358 -34.797 -2.758 1.00 64.94 80 THR A N 1
ATOM 568 C CA . THR A 1 80 ? -24.012 -33.454 -2.286 1.00 64.94 80 THR A CA 1
ATOM 569 C C . THR A 1 80 ? -22.577 -33.510 -1.771 1.00 64.94 80 THR A C 1
ATOM 571 O O . THR A 1 80 ? -22.334 -33.789 -0.597 1.00 64.94 80 THR A O 1
ATOM 574 N N . ALA A 1 81 ? -21.608 -33.323 -2.666 1.00 64.56 81 ALA A N 1
ATOM 575 C CA . ALA A 1 81 ? -20.238 -33.080 -2.255 1.00 64.56 81 ALA A CA 1
ATOM 576 C C . ALA A 1 81 ? -20.239 -31.782 -1.443 1.00 64.56 81 ALA A C 1
ATOM 578 O O . ALA A 1 81 ? -20.658 -30.734 -1.936 1.00 64.56 81 ALA A O 1
ATOM 579 N N . VAL A 1 82 ? -19.816 -31.857 -0.182 1.00 66.25 82 VAL A N 1
ATOM 580 C CA . VAL A 1 82 ? -19.581 -30.659 0.620 1.00 66.25 82 VAL A CA 1
ATOM 581 C C . VAL A 1 82 ? -18.400 -29.943 -0.021 1.00 66.25 82 VAL A C 1
ATOM 583 O O . VAL A 1 82 ? -17.253 -30.358 0.125 1.00 66.25 82 VAL A O 1
ATOM 586 N N . ILE A 1 83 ? -18.689 -28.891 -0.783 1.00 63.88 83 ILE A N 1
ATOM 587 C CA . ILE A 1 83 ? -17.668 -27.959 -1.242 1.00 63.88 83 ILE A CA 1
ATOM 588 C C . ILE A 1 83 ? -17.254 -27.186 0.006 1.00 63.88 83 ILE A C 1
ATOM 590 O O . ILE A 1 83 ? -17.992 -26.330 0.493 1.00 63.88 83 ILE A O 1
ATOM 594 N N . ALA A 1 84 ? -16.101 -27.536 0.568 1.00 66.38 84 ALA A N 1
ATOM 595 C CA . ALA A 1 84 ? -15.470 -26.713 1.581 1.00 66.38 84 ALA A CA 1
ATOM 596 C C . ALA A 1 84 ? -15.084 -25.389 0.910 1.00 66.38 84 ALA A C 1
ATOM 598 O O . ALA A 1 84 ? -14.093 -25.314 0.183 1.00 66.38 84 ALA A O 1
ATOM 599 N N . TYR A 1 85 ? -15.903 -24.356 1.100 1.00 65.44 85 TYR A N 1
ATOM 600 C CA . TYR A 1 85 ? -15.474 -22.996 0.817 1.00 65.44 85 TYR A CA 1
ATOM 601 C C . TYR A 1 85 ? -14.300 -22.703 1.755 1.00 65.44 85 TYR A C 1
ATOM 603 O O . TYR A 1 85 ? -14.434 -22.963 2.956 1.00 65.44 85 TYR A O 1
ATOM 611 N N . PRO A 1 86 ? -13.150 -22.222 1.250 1.00 63.84 86 PRO A N 1
ATOM 612 C CA . PRO A 1 86 ? -12.100 -21.756 2.139 1.00 63.84 86 PRO A CA 1
ATOM 613 C C . PRO A 1 86 ? -12.723 -20.704 3.056 1.00 63.84 86 PRO A C 1
ATOM 615 O O . PRO A 1 86 ? -13.447 -19.821 2.589 1.00 63.84 86 PRO A O 1
ATOM 618 N N . SER A 1 87 ? -12.504 -20.856 4.360 1.00 60.38 87 SER A N 1
ATOM 619 C CA . SER A 1 87 ? -12.874 -19.859 5.355 1.00 60.38 87 SER A CA 1
ATOM 620 C C . SER A 1 87 ? -12.408 -18.489 4.865 1.00 60.38 87 SER A C 1
ATOM 622 O O . SER A 1 87 ? -11.293 -18.358 4.354 1.00 60.38 87 SER A O 1
ATOM 624 N N . GLU A 1 88 ? -13.233 -17.452 5.048 1.00 59.19 88 GLU A N 1
ATOM 625 C CA . GLU A 1 88 ? -12.767 -16.057 5.082 1.00 59.19 88 GLU A CA 1
ATOM 626 C C . GLU A 1 88 ? -11.868 -15.865 6.315 1.00 59.19 88 GLU A C 1
ATOM 628 O O . GLU A 1 88 ? -12.106 -15.007 7.169 1.00 59.19 88 GLU A O 1
ATOM 633 N N . ASP A 1 89 ? -10.860 -16.726 6.473 1.00 53.91 89 ASP A N 1
ATOM 634 C CA . ASP A 1 89 ? -9.863 -16.570 7.499 1.00 53.91 89 ASP A CA 1
ATOM 635 C C . ASP A 1 89 ? -9.254 -15.207 7.261 1.00 53.91 89 ASP A C 1
ATOM 637 O O . ASP A 1 89 ? -8.790 -14.867 6.171 1.00 53.91 89 ASP A O 1
ATOM 641 N N . ASN A 1 90 ? -9.364 -14.397 8.302 1.00 61.19 90 ASN A N 1
ATOM 642 C CA . ASN A 1 90 ? -8.831 -13.061 8.364 1.00 61.19 90 ASN A CA 1
ATOM 643 C C . ASN A 1 90 ? -7.308 -13.192 8.256 1.00 61.19 90 ASN A C 1
ATOM 645 O O . ASN A 1 90 ? -6.613 -13.223 9.271 1.00 61.19 90 ASN A O 1
ATOM 649 N N . VAL A 1 91 ? -6.788 -13.318 7.030 1.00 70.88 91 VAL A N 1
ATOM 650 C CA . VAL A 1 91 ? -5.360 -13.277 6.719 1.00 70.88 91 VAL A CA 1
ATOM 651 C C . VAL A 1 91 ? -4.928 -11.842 6.977 1.00 70.88 91 VAL A C 1
ATOM 653 O O . VAL A 1 91 ? -4.946 -10.975 6.107 1.00 70.88 91 VAL A O 1
ATOM 656 N N . GLY A 1 92 ? -4.645 -11.575 8.243 1.00 78.19 92 GLY A N 1
ATOM 657 C CA . GLY A 1 92 ? -4.384 -10.257 8.772 1.00 78.19 92 GLY A CA 1
ATOM 658 C C . GLY A 1 92 ? -3.328 -10.344 9.855 1.00 78.19 92 GLY A C 1
ATOM 659 O O . GLY A 1 92 ? -3.271 -11.293 10.634 1.00 78.19 92 GLY A O 1
ATOM 660 N N . ILE A 1 93 ? -2.473 -9.333 9.891 1.00 86.50 93 ILE A N 1
ATOM 661 C CA . ILE A 1 93 ? -1.425 -9.191 10.894 1.00 86.50 93 ILE A CA 1
ATOM 662 C C . ILE A 1 93 ? -1.774 -7.965 11.731 1.00 86.50 93 ILE A C 1
ATOM 664 O O . ILE A 1 93 ? -2.201 -6.940 11.199 1.00 86.50 93 ILE A O 1
ATOM 668 N N . THR A 1 94 ? -1.593 -8.066 13.046 1.00 89.56 94 THR A N 1
ATOM 669 C CA . THR A 1 94 ? -1.718 -6.910 13.938 1.00 89.56 94 THR A CA 1
ATOM 670 C C . THR A 1 94 ? -0.374 -6.202 14.027 1.00 89.56 94 THR A C 1
ATOM 672 O O . THR A 1 94 ? 0.653 -6.840 14.245 1.00 89.56 94 THR A O 1
ATOM 675 N N . GLY A 1 95 ? -0.379 -4.883 13.867 1.00 89.75 95 GLY A N 1
ATOM 676 C CA . GLY A 1 95 ? 0.835 -4.083 13.892 1.00 89.75 95 GLY A CA 1
ATOM 677 C C . GLY A 1 95 ? 0.550 -2.602 14.078 1.00 89.75 95 GLY A C 1
ATOM 678 O O . GLY A 1 95 ? -0.603 -2.175 14.168 1.00 89.75 95 GLY A O 1
ATOM 679 N N . LEU A 1 96 ? 1.618 -1.812 14.144 1.00 91.50 96 LEU A N 1
ATOM 680 C CA . LEU A 1 96 ? 1.512 -0.362 14.240 1.00 91.50 96 LEU A CA 1
ATOM 681 C C . LEU A 1 96 ? 1.296 0.240 12.852 1.00 91.50 96 LEU A C 1
ATOM 683 O O . LEU A 1 96 ? 1.944 -0.147 11.877 1.00 91.50 96 LEU A O 1
ATOM 687 N N . ALA A 1 97 ? 0.391 1.210 12.790 1.00 89.56 97 ALA A N 1
ATOM 688 C CA . ALA A 1 97 ? 0.087 1.982 11.599 1.00 89.56 97 ALA A CA 1
ATOM 689 C C . ALA A 1 97 ? 0.467 3.449 11.822 1.00 89.56 97 ALA A C 1
ATOM 691 O O . ALA A 1 97 ? 0.274 3.977 12.918 1.00 89.56 97 ALA A O 1
ATOM 692 N N . THR A 1 98 ? 0.972 4.115 10.788 1.00 89.50 98 THR A N 1
ATOM 693 C CA . THR A 1 98 ? 1.232 5.562 10.812 1.00 89.50 98 THR A CA 1
ATOM 694 C C . THR A 1 98 ? 0.691 6.236 9.558 1.00 89.50 98 THR A C 1
ATOM 696 O O . THR A 1 98 ? 0.367 5.567 8.578 1.00 89.50 98 THR A O 1
ATOM 699 N N . PHE A 1 99 ? 0.600 7.560 9.588 1.00 89.00 99 PHE A N 1
ATOM 700 C CA . PHE A 1 99 ? 0.146 8.381 8.474 1.00 89.00 99 PHE A CA 1
ATOM 701 C C . PHE A 1 99 ? 1.308 9.203 7.919 1.00 89.00 99 PHE A C 1
ATOM 703 O O . PHE A 1 99 ? 2.088 9.769 8.686 1.00 89.00 99 PHE A O 1
ATOM 710 N N . SER A 1 100 ? 1.424 9.287 6.596 1.00 87.88 100 SER A N 1
ATOM 711 C CA . SER A 1 100 ? 2.387 10.180 5.950 1.00 87.88 100 SER A CA 1
ATOM 712 C C . SER A 1 100 ? 1.915 10.637 4.575 1.00 87.88 100 SER A C 1
ATOM 714 O O . SER A 1 100 ? 1.174 9.932 3.887 1.00 87.88 100 SER A O 1
ATOM 716 N N . SER A 1 101 ? 2.402 11.791 4.129 1.00 85.81 101 SER A N 1
ATOM 717 C CA . SER A 1 101 ? 2.148 12.260 2.774 1.00 85.81 101 SER A CA 1
ATOM 718 C C . SER A 1 101 ? 3.063 11.553 1.770 1.00 85.81 101 SER A C 1
ATOM 720 O O . SER A 1 101 ? 4.287 11.536 1.893 1.00 85.81 101 SER A O 1
ATOM 722 N N . PHE A 1 102 ? 2.451 10.962 0.753 1.00 84.88 102 PHE A N 1
ATOM 723 C CA . PHE A 1 102 ? 3.115 10.397 -0.405 1.00 84.88 102 PHE A CA 1
ATOM 724 C C . PHE A 1 102 ? 2.980 11.407 -1.539 1.00 84.88 102 PHE A C 1
ATOM 726 O O . PHE A 1 102 ? 1.876 11.763 -1.947 1.00 84.88 102 PHE A O 1
ATOM 733 N N . ASN A 1 103 ? 4.104 11.928 -2.019 1.00 81.94 103 ASN A N 1
ATOM 734 C CA . ASN A 1 103 ? 4.080 12.964 -3.043 1.00 81.94 103 ASN A CA 1
ATOM 735 C C . ASN A 1 103 ? 3.542 12.389 -4.368 1.00 81.94 103 ASN A C 1
ATOM 737 O O . ASN A 1 103 ? 4.088 11.414 -4.883 1.00 81.94 103 ASN A O 1
ATOM 741 N N . GLY A 1 104 ? 2.465 12.978 -4.895 1.00 79.06 104 GLY A N 1
ATOM 742 C CA . GLY A 1 104 ? 1.852 12.576 -6.164 1.00 79.06 104 GLY A CA 1
ATOM 743 C C . GLY A 1 104 ? 1.022 11.288 -6.116 1.00 79.06 104 GLY A C 1
ATOM 744 O O . GLY A 1 104 ? 0.652 10.783 -7.174 1.00 79.06 104 GLY A O 1
ATOM 745 N N . ALA A 1 105 ? 0.721 10.748 -4.930 1.00 80.56 105 ALA A N 1
ATOM 746 C CA . ALA A 1 105 ? -0.108 9.553 -4.797 1.00 80.56 105 ALA A CA 1
ATOM 747 C C . ALA A 1 105 ? -1.574 9.909 -4.466 1.00 80.56 105 ALA A C 1
ATOM 749 O O . ALA A 1 105 ? -1.834 10.925 -3.825 1.00 80.56 105 ALA A O 1
ATOM 750 N N . PRO A 1 106 ? -2.559 9.099 -4.891 1.00 81.19 106 PRO A N 1
ATOM 751 C CA . PRO A 1 106 ? -3.954 9.304 -4.506 1.00 81.19 106 PRO A CA 1
ATOM 752 C C . PRO A 1 106 ? -4.185 8.911 -3.040 1.00 81.19 106 PRO A C 1
ATOM 754 O O . PRO A 1 106 ? -3.583 7.956 -2.557 1.00 81.19 106 PRO A O 1
ATOM 757 N N . SER A 1 107 ? -5.116 9.570 -2.340 1.00 79.44 107 SER A N 1
ATOM 758 C CA . SER A 1 107 ? -5.425 9.350 -0.906 1.00 79.44 107 SER A CA 1
ATOM 759 C C . SER A 1 107 ? -5.866 7.925 -0.530 1.00 79.44 107 SER A C 1
ATOM 761 O O . SER A 1 107 ? -6.059 7.611 0.640 1.00 79.44 107 SER A O 1
ATOM 763 N N . THR A 1 108 ? -6.013 7.039 -1.513 1.00 87.38 108 THR A N 1
ATOM 764 C CA . THR A 1 108 ? -6.400 5.636 -1.359 1.00 87.38 108 THR A CA 1
ATOM 765 C C . THR A 1 108 ? -5.216 4.669 -1.322 1.00 87.38 108 THR A C 1
ATOM 767 O O . THR A 1 108 ? -5.441 3.460 -1.323 1.00 87.38 108 THR A O 1
ATOM 770 N N . VAL A 1 109 ? -3.963 5.138 -1.302 1.00 91.56 109 VAL A N 1
ATOM 771 C CA . VAL A 1 109 ? -2.779 4.258 -1.250 1.00 91.56 109 VAL A CA 1
ATOM 772 C C . VAL A 1 109 ? -2.186 4.111 0.151 1.00 91.56 109 VAL A C 1
ATOM 774 O O . VAL A 1 109 ? -2.309 4.976 1.017 1.00 91.56 109 VAL A O 1
ATOM 777 N N . CYS A 1 110 ? -1.517 2.986 0.372 1.00 91.88 110 CYS A N 1
ATOM 778 C CA . CYS A 1 110 ? -0.748 2.690 1.574 1.00 91.88 110 CYS A CA 1
ATOM 779 C C . CYS A 1 110 ? 0.498 1.878 1.218 1.00 91.88 110 CYS A C 1
ATOM 781 O O . CYS A 1 110 ? 0.568 1.276 0.151 1.00 91.88 110 CYS A O 1
ATOM 783 N N . ASN A 1 111 ? 1.483 1.866 2.108 1.00 91.88 111 ASN A N 1
ATOM 784 C CA . ASN A 1 111 ? 2.668 1.026 1.993 1.00 91.88 111 ASN A CA 1
ATOM 785 C C . ASN A 1 111 ? 2.702 0.035 3.156 1.00 91.88 111 ASN A C 1
ATOM 787 O O . ASN A 1 111 ? 2.783 0.442 4.316 1.00 91.88 111 ASN A O 1
ATOM 791 N N . ALA A 1 112 ? 2.654 -1.251 2.838 1.00 91.62 112 ALA A N 1
ATOM 792 C CA . ALA A 1 112 ? 2.805 -2.359 3.764 1.00 91.62 112 ALA A CA 1
ATOM 793 C C . ALA A 1 112 ? 3.783 -3.380 3.155 1.00 91.62 112 ALA A C 1
ATOM 795 O O . ALA A 1 112 ? 3.380 -4.174 2.302 1.00 91.62 112 ALA A O 1
ATOM 796 N N . PRO A 1 113 ? 5.057 -3.407 3.594 1.00 88.38 113 PRO A N 1
ATOM 797 C CA . PRO A 1 113 ? 6.069 -4.334 3.069 1.00 88.38 113 PRO A CA 1
ATOM 798 C C . PRO A 1 113 ? 5.723 -5.810 3.282 1.00 88.38 113 PRO A C 1
ATOM 800 O O . PRO A 1 113 ? 6.227 -6.682 2.585 1.00 88.38 113 PRO A O 1
ATOM 803 N N . ILE A 1 114 ? 4.881 -6.082 4.278 1.00 86.19 114 ILE A N 1
ATOM 804 C CA . ILE A 1 114 ? 4.433 -7.423 4.663 1.00 86.19 114 ILE A CA 1
ATOM 805 C C . ILE A 1 114 ? 3.351 -7.992 3.740 1.00 86.19 114 ILE A C 1
ATOM 807 O O . ILE A 1 114 ? 3.059 -9.182 3.810 1.00 86.19 114 ILE A O 1
ATOM 811 N N . ALA A 1 115 ? 2.726 -7.153 2.913 1.00 87.75 115 ALA A N 1
ATOM 812 C CA . ALA A 1 115 ? 1.641 -7.547 2.033 1.00 87.75 115 ALA A CA 1
ATOM 813 C C . ALA A 1 115 ? 2.071 -7.451 0.561 1.00 87.75 115 ALA A C 1
ATOM 815 O O . ALA A 1 115 ? 2.921 -6.625 0.222 1.00 87.75 115 ALA A O 1
ATOM 816 N N . PRO A 1 116 ? 1.462 -8.236 -0.342 1.00 88.88 116 PRO A N 1
ATOM 817 C CA . PRO A 1 116 ? 1.710 -8.106 -1.774 1.00 88.88 116 PRO A CA 1
ATOM 818 C C . PRO A 1 116 ? 1.375 -6.699 -2.282 1.00 88.88 116 PRO A C 1
ATOM 820 O O . PRO A 1 116 ? 0.436 -6.062 -1.804 1.00 88.88 116 PRO A O 1
ATOM 823 N N . TYR A 1 117 ? 2.120 -6.201 -3.264 1.00 91.12 117 TYR A N 1
ATOM 824 C CA . TYR A 1 117 ? 1.816 -4.916 -3.897 1.00 91.12 117 TYR A CA 1
ATOM 825 C C . TYR A 1 117 ? 0.626 -5.043 -4.860 1.00 91.12 117 TYR A C 1
ATOM 827 O O . TYR A 1 117 ? 0.417 -6.087 -5.471 1.00 91.12 117 TYR A O 1
ATOM 835 N N . GLY A 1 118 ? -0.163 -3.976 -5.000 1.00 88.81 118 GLY A N 1
ATOM 836 C CA . GLY A 1 118 ? -1.334 -3.920 -5.883 1.00 88.81 118 GLY A CA 1
ATOM 837 C C . GLY A 1 118 ? -2.617 -4.525 -5.303 1.00 88.81 118 GLY A C 1
ATOM 838 O O . GLY A 1 118 ? -3.662 -4.455 -5.947 1.00 88.81 118 GLY A O 1
ATOM 839 N N . VAL A 1 119 ? -2.575 -5.088 -4.092 1.00 89.94 119 VAL A N 1
ATOM 840 C CA . VAL A 1 119 ? -3.765 -5.628 -3.414 1.00 89.94 119 VAL A CA 1
ATOM 841 C C . VAL A 1 119 ? -4.444 -4.566 -2.553 1.00 89.94 119 VAL A C 1
ATOM 843 O O . VAL A 1 119 ? -3.799 -3.650 -2.033 1.00 89.94 119 VAL A O 1
ATOM 846 N N . LYS A 1 120 ? -5.762 -4.701 -2.375 1.00 91.25 120 LYS A N 1
ATOM 847 C CA . LYS A 1 120 ? -6.523 -3.875 -1.434 1.00 91.25 120 LYS A CA 1
ATOM 848 C C . LYS A 1 120 ? -6.374 -4.432 -0.024 1.00 91.25 120 LYS A C 1
ATOM 850 O O . LYS A 1 120 ? -6.754 -5.567 0.240 1.00 91.25 120 LYS A O 1
ATOM 855 N N . LEU A 1 121 ? -5.855 -3.608 0.873 1.00 91.25 121 LEU A N 1
ATOM 856 C CA . LEU A 1 121 ? -5.751 -3.876 2.297 1.00 91.25 121 LEU A CA 1
ATOM 857 C C . LEU A 1 121 ? -6.868 -3.151 3.038 1.00 91.25 121 LEU A C 1
ATOM 859 O O . LEU A 1 121 ? -7.216 -2.018 2.702 1.00 91.25 121 LEU A O 1
ATOM 863 N N . VAL A 1 122 ? -7.406 -3.796 4.068 1.00 91.81 122 VAL A N 1
ATOM 864 C CA . VAL A 1 122 ? -8.355 -3.184 4.999 1.00 91.81 122 VAL A CA 1
ATOM 865 C C . VAL A 1 122 ? -7.651 -3.004 6.332 1.00 91.81 122 VAL A C 1
ATOM 867 O O . VAL A 1 122 ? -7.321 -3.969 7.018 1.00 91.81 122 VAL A O 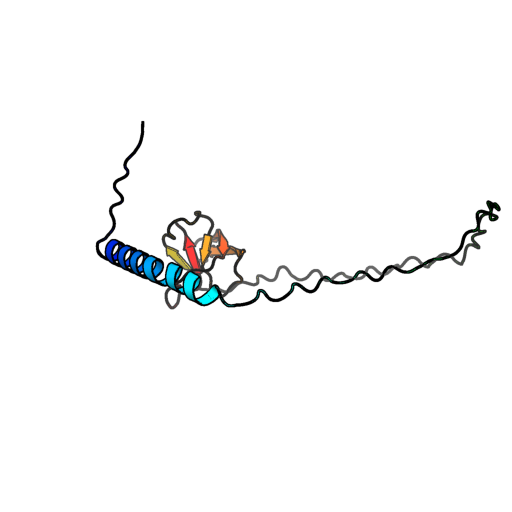1
ATOM 870 N N . VAL A 1 123 ? -7.410 -1.752 6.700 1.00 91.19 123 VAL A N 1
ATOM 871 C CA . VAL A 1 123 ? -6.775 -1.387 7.963 1.00 91.19 123 VAL A CA 1
ATOM 872 C C . VAL A 1 123 ? -7.860 -1.089 8.974 1.00 91.19 123 VAL A C 1
ATOM 874 O O . VAL A 1 123 ? -8.581 -0.105 8.828 1.00 91.19 123 VAL A O 1
ATOM 877 N N . LYS A 1 124 ? -7.963 -1.920 10.008 1.00 91.75 124 LYS A N 1
ATOM 878 C CA . LYS A 1 124 ? -8.893 -1.718 11.118 1.00 91.75 124 LYS A CA 1
ATOM 879 C C . LYS A 1 124 ? -8.148 -1.175 12.328 1.00 91.75 124 LYS A C 1
ATOM 881 O O . LYS A 1 124 ? -7.238 -1.809 12.852 1.00 91.75 124 LYS A O 1
ATOM 886 N N . ASN A 1 125 ? -8.559 -0.006 12.795 1.00 91.50 125 ASN A N 1
ATOM 887 C CA . ASN A 1 125 ? -8.070 0.555 14.040 1.00 91.50 125 ASN A CA 1
ATOM 888 C C . ASN A 1 125 ? -8.725 -0.184 15.214 1.00 91.50 125 ASN A C 1
ATOM 890 O O . ASN A 1 125 ? -9.942 -0.139 15.393 1.00 91.50 125 ASN A O 1
ATOM 894 N N . LEU A 1 126 ? -7.908 -0.859 16.019 1.00 91.06 126 LEU A N 1
ATOM 895 C CA . LEU A 1 126 ? -8.379 -1.656 17.152 1.00 91.06 126 LEU A CA 1
ATOM 896 C C . LEU A 1 126 ? -8.873 -0.803 18.332 1.00 91.06 126 LEU A C 1
ATOM 898 O O . LEU A 1 126 ? -9.653 -1.296 19.137 1.00 91.06 126 LEU A O 1
ATOM 902 N N . ASN A 1 127 ? -8.487 0.475 18.410 1.00 91.62 127 ASN A N 1
ATOM 903 C CA . ASN A 1 127 ? -8.884 1.370 19.502 1.00 91.62 127 ASN A CA 1
ATOM 904 C C . ASN A 1 127 ? -10.297 1.938 19.317 1.00 91.62 127 ASN A C 1
ATOM 906 O O . ASN A 1 127 ? -10.994 2.173 20.297 1.00 91.62 127 ASN A O 1
ATOM 910 N N . ASN A 1 128 ? -10.716 2.207 18.075 1.00 92.12 128 ASN A N 1
ATOM 911 C CA . ASN A 1 128 ? -12.010 2.847 17.784 1.00 92.12 128 ASN A CA 1
ATOM 912 C C . ASN A 1 128 ? -12.873 2.095 16.758 1.00 92.12 128 ASN A C 1
ATOM 914 O O . ASN A 1 128 ? -13.939 2.578 16.385 1.00 92.12 128 ASN A O 1
ATOM 918 N N . GLY A 1 129 ? -12.413 0.947 16.258 1.00 91.00 129 GLY A N 1
ATOM 919 C CA . GLY A 1 129 ? -13.126 0.115 15.290 1.00 91.00 129 GLY A CA 1
ATOM 920 C C . GLY A 1 129 ? -13.205 0.677 13.866 1.00 91.00 129 GLY A C 1
ATOM 921 O O . GLY A 1 129 ? -13.743 0.002 12.987 1.00 91.00 129 GLY A O 1
ATOM 922 N N . ARG A 1 130 ? -12.675 1.880 13.596 1.00 90.81 130 ARG A N 1
ATOM 923 C CA . ARG A 1 130 ? -12.720 2.478 12.253 1.00 90.81 130 ARG A CA 1
ATOM 924 C C . ARG A 1 130 ? -11.859 1.680 11.290 1.00 90.81 130 ARG A C 1
ATOM 926 O O . ARG A 1 130 ? -10.739 1.302 11.622 1.00 90.81 130 ARG A O 1
ATOM 933 N N . SER A 1 131 ? -12.377 1.476 10.085 1.00 91.38 131 SER A N 1
ATOM 934 C CA . SER A 1 131 ? -11.678 0.751 9.028 1.00 91.38 131 SER A CA 1
ATOM 935 C C . SER A 1 131 ? -11.453 1.644 7.814 1.00 91.38 131 SER A C 1
ATOM 937 O O . SER A 1 131 ? -12.316 2.451 7.469 1.00 91.38 131 SER A O 1
ATOM 939 N N . ILE A 1 132 ? -10.288 1.516 7.185 1.00 90.31 132 ILE A N 1
ATOM 940 C CA . ILE A 1 132 ? -9.903 2.242 5.973 1.00 90.31 132 ILE A CA 1
ATOM 941 C C . ILE A 1 132 ? -9.387 1.221 4.965 1.00 90.31 132 ILE A C 1
ATOM 943 O O . ILE A 1 132 ? -8.522 0.411 5.291 1.00 90.31 132 ILE A O 1
ATOM 947 N N . ALA A 1 133 ? -9.917 1.262 3.746 1.00 91.62 133 ALA A N 1
ATOM 948 C CA . ALA A 1 133 ? -9.414 0.457 2.644 1.00 91.62 133 ALA A CA 1
ATOM 949 C C . ALA A 1 133 ? -8.367 1.251 1.857 1.00 91.62 133 ALA A C 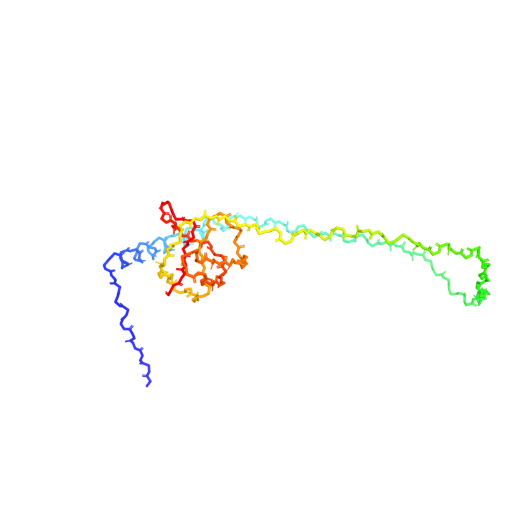1
ATOM 951 O O . ALA A 1 133 ? -8.601 2.411 1.516 1.00 91.62 133 ALA A O 1
ATOM 952 N N . CYS A 1 134 ? -7.236 0.626 1.551 1.00 91.44 134 CYS A N 1
ATOM 953 C CA . CYS A 1 134 ? -6.162 1.240 0.782 1.00 91.44 134 CYS A CA 1
ATOM 954 C C . CYS A 1 134 ? -5.509 0.231 -0.168 1.00 91.44 134 CYS A C 1
ATOM 956 O O . CYS A 1 134 ? -5.531 -0.972 0.076 1.00 91.4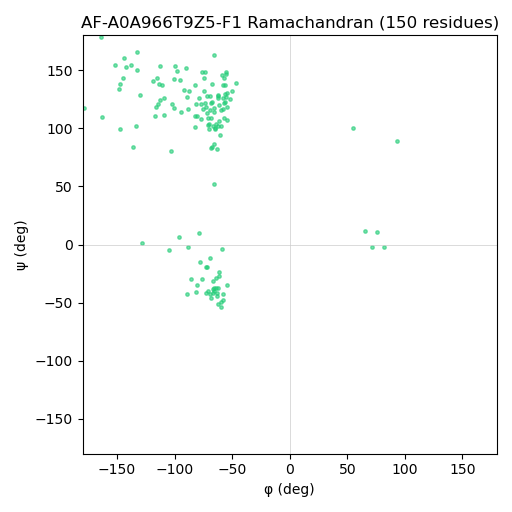4 134 CYS A O 1
ATOM 958 N N . SER A 1 135 ? -4.945 0.705 -1.273 1.00 92.75 135 SER A N 1
ATOM 959 C CA . SER A 1 135 ? -4.167 -0.121 -2.195 1.00 92.75 135 SER A CA 1
ATOM 960 C C . SER A 1 135 ? -2.706 -0.124 -1.772 1.00 92.75 135 SER A C 1
ATOM 962 O O . SER A 1 135 ? -2.110 0.946 -1.634 1.00 92.75 135 SER A O 1
ATOM 964 N N . ASN A 1 136 ? -2.122 -1.309 -1.606 1.00 92.88 136 ASN A N 1
ATOM 965 C CA . ASN A 1 136 ? -0.715 -1.429 -1.254 1.00 92.88 136 ASN A CA 1
ATOM 966 C C . ASN A 1 136 ? 0.172 -1.046 -2.444 1.00 92.88 136 ASN A C 1
ATOM 968 O O . ASN A 1 136 ? 0.010 -1.588 -3.539 1.00 92.88 136 ASN A O 1
ATOM 972 N N . VAL A 1 137 ? 1.124 -0.145 -2.241 1.00 91.25 137 VAL A N 1
ATOM 973 C CA . VAL A 1 137 ? 2.094 0.279 -3.255 1.00 91.25 137 VAL A CA 1
ATOM 974 C C . VAL A 1 137 ? 3.500 0.267 -2.666 1.00 91.25 137 VAL A C 1
ATOM 976 O O . VAL A 1 137 ? 3.689 0.475 -1.468 1.00 91.25 137 VAL A O 1
ATOM 979 N N . MET A 1 138 ? 4.499 0.026 -3.512 1.00 87.38 138 MET A N 1
ATOM 980 C CA . MET A 1 138 ? 5.892 0.015 -3.074 1.00 87.38 138 MET A CA 1
ATOM 981 C C . MET A 1 138 ? 6.386 1.442 -2.825 1.00 87.38 138 MET A C 1
ATOM 983 O O . MET A 1 138 ? 6.220 2.319 -3.673 1.00 87.38 138 MET A O 1
ATOM 987 N N . MET A 1 139 ? 7.030 1.667 -1.679 1.00 79.81 139 MET A N 1
ATOM 988 C CA . MET A 1 139 ? 7.631 2.953 -1.326 1.00 79.81 139 MET A CA 1
ATOM 989 C C . MET A 1 139 ? 9.008 2.790 -0.676 1.00 79.81 139 MET A C 1
ATOM 991 O O . MET A 1 139 ? 9.291 1.749 -0.084 1.00 79.81 139 MET A O 1
ATOM 995 N N . PRO A 1 140 ? 9.874 3.817 -0.778 1.00 72.31 140 PRO A N 1
ATOM 996 C CA . PRO A 1 140 ? 11.293 3.690 -0.463 1.00 72.31 140 PRO A CA 1
ATOM 997 C C . PRO A 1 140 ? 11.590 3.552 1.032 1.00 72.31 140 PRO A C 1
ATOM 999 O O . PRO A 1 140 ? 12.675 3.096 1.385 1.00 72.31 140 PRO A O 1
ATOM 1002 N N . SER A 1 141 ? 10.669 3.929 1.921 1.00 73.19 141 SER A N 1
ATOM 1003 C CA . SER A 1 141 ? 10.872 3.723 3.351 1.00 73.19 141 SER A CA 1
ATOM 1004 C C . SER A 1 141 ? 9.572 3.463 4.101 1.00 73.19 141 SER A C 1
ATOM 1006 O O . SER A 1 141 ? 8.564 4.150 3.946 1.00 73.19 141 SER A O 1
ATOM 1008 N N . THR A 1 142 ? 9.635 2.446 4.953 1.00 81.75 142 THR A N 1
ATOM 1009 C CA . THR A 1 142 ? 8.678 2.208 6.033 1.00 81.75 142 THR A CA 1
ATOM 1010 C C . THR A 1 142 ? 9.469 2.433 7.319 1.00 81.75 142 THR A C 1
ATOM 1012 O O . THR A 1 142 ? 10.541 1.835 7.452 1.00 81.75 142 THR A O 1
ATOM 1015 N N . PRO A 1 143 ? 9.038 3.320 8.231 1.00 82.75 143 PRO A N 1
ATOM 1016 C CA . PRO A 1 143 ? 9.728 3.511 9.501 1.00 82.75 143 PRO A CA 1
ATOM 1017 C C . PRO A 1 143 ? 9.873 2.190 10.264 1.00 82.75 143 PRO A C 1
ATOM 1019 O O . PRO A 1 143 ? 9.012 1.313 10.176 1.00 82.75 143 PRO A O 1
ATOM 1022 N N . ALA A 1 144 ? 10.952 2.056 11.037 1.00 82.25 144 ALA A N 1
ATOM 1023 C CA . ALA A 1 144 ? 11.130 0.891 11.894 1.00 82.25 144 ALA A CA 1
ATOM 1024 C C . ALA A 1 144 ? 9.941 0.750 12.859 1.00 82.25 144 ALA A C 1
ATOM 1026 O O . ALA A 1 144 ? 9.415 1.746 13.358 1.00 82.25 144 ALA A O 1
ATOM 1027 N N . ASN A 1 145 ? 9.537 -0.494 13.125 1.00 85.44 145 ASN A N 1
ATOM 1028 C CA . ASN A 1 145 ? 8.402 -0.849 13.985 1.00 85.44 145 ASN A CA 1
ATOM 1029 C C . ASN A 1 145 ? 7.017 -0.419 13.470 1.00 85.44 145 ASN A C 1
ATOM 1031 O O . ASN A 1 145 ? 6.047 -0.522 14.213 1.00 85.44 145 ASN A O 1
ATOM 1035 N N . VAL A 1 146 ? 6.891 0.025 12.217 1.00 89.62 146 VAL A N 1
ATOM 1036 C CA . VAL A 1 146 ? 5.598 0.307 11.582 1.00 89.62 146 VAL A CA 1
ATOM 1037 C C . VAL A 1 146 ? 5.319 -0.755 10.525 1.00 89.62 146 VAL A C 1
ATOM 1039 O O . VAL A 1 146 ? 6.135 -0.995 9.640 1.00 89.62 146 VAL A O 1
ATOM 1042 N N . SER A 1 147 ? 4.157 -1.398 10.614 1.00 89.94 147 SER A N 1
ATOM 1043 C CA . SER A 1 147 ? 3.736 -2.449 9.682 1.00 89.94 147 SER A CA 1
ATOM 1044 C C . SER A 1 147 ? 3.063 -1.884 8.433 1.00 89.94 147 SER A C 1
ATOM 1046 O O . SER A 1 147 ? 3.131 -2.499 7.370 1.00 89.94 147 SER A O 1
ATOM 1048 N N . ILE A 1 148 ? 2.411 -0.724 8.561 1.00 90.75 148 ILE A N 1
ATOM 1049 C CA . ILE A 1 148 ? 1.709 -0.061 7.463 1.00 90.75 148 ILE A CA 1
ATOM 1050 C C . ILE A 1 148 ? 1.760 1.462 7.589 1.00 90.75 148 ILE A C 1
ATOM 1052 O O . ILE A 1 148 ? 1.577 2.032 8.665 1.00 90.75 148 ILE A O 1
ATOM 1056 N N . VAL A 1 149 ? 1.975 2.131 6.463 1.00 92.25 149 VAL A N 1
ATOM 1057 C CA . VAL A 1 149 ? 1.935 3.587 6.344 1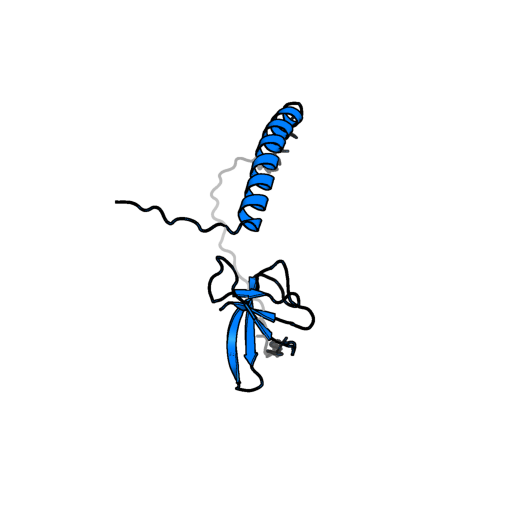.00 92.25 149 VAL A CA 1
ATOM 1058 C C . VAL A 1 149 ? 0.770 3.956 5.434 1.00 92.25 149 VAL A C 1
ATOM 1060 O O . VAL A 1 149 ? 0.721 3.516 4.287 1.00 92.25 149 VAL A O 1
ATOM 1063 N N . LEU A 1 150 ? -0.181 4.734 5.939 1.00 90.69 150 LEU A N 1
ATOM 1064 C CA . LEU A 1 150 ? -1.341 5.203 5.187 1.00 90.69 150 LEU A CA 1
ATOM 1065 C C . LEU A 1 150 ? -1.079 6.596 4.621 1.00 90.69 150 LEU A C 1
ATOM 1067 O O . LEU A 1 150 ? -0.497 7.447 5.299 1.00 90.69 150 LEU A O 1
ATOM 1071 N N . HIS A 1 151 ? -1.554 6.834 3.401 1.00 89.62 151 HIS A N 1
ATOM 1072 C CA . HIS A 1 151 ? -1.532 8.171 2.834 1.00 89.62 151 HIS A CA 1
ATOM 1073 C C . HIS A 1 151 ? -2.607 9.066 3.460 1.00 89.62 151 HIS A C 1
ATOM 1075 O O . HIS A 1 151 ? -3.717 8.606 3.734 1.00 89.62 151 HIS A O 1
ATOM 1081 N N . THR A 1 152 ? -2.279 10.345 3.644 1.00 83.88 152 THR A N 1
ATOM 1082 C CA . THR A 1 152 ? -3.209 11.423 4.008 1.00 83.88 152 THR A CA 1
ATOM 1083 C C . THR A 1 152 ? -3.054 12.598 3.072 1.00 83.88 152 THR A C 1
ATOM 1085 O O . THR A 1 152 ? -1.874 12.920 2.785 1.00 83.88 152 THR A O 1
#